Protein AF-A0A1V1P1J6-F1 (afdb_monomer_lite)

Organism: NCBI:txid890399

Secondary structure (DSSP, 8-state):
-EEEEE-SS-EEEEE--SS-TT-EEEEEEES-S--SS--S--B---EEEE-SSEEEEEEEEEE-TT-PBPPPEEEEEEE--------EEEEE-S---TT-HHHHHHHHHHHHHHHHHHHTT--GGGEEEEE--SS--SS-SSS-------SS---

pLDDT: mean 83.28, std 14.7, range [33.59, 97.75]

Foldseek 3Di:
DKDWDDDQQKIKIFADDDPDPQKWKDKDKDQDPDDPDDDDDTHPDGMDMDRDAHKIKMWMWIAHPVGDIDDIDMDIDGNHPPPPLLAEEAAFEDDDDPPDPVNVVSLVVVLVVVVVSVVVVDDPVRYHYHYCDPDDDSVPPPHHPHHDPPPDDDD

Structure (mmCIF, N/CA/C/O backbone):
data_AF-A0A1V1P1J6-F1
#
_entry.id   AF-A0A1V1P1J6-F1
#
loop_
_atom_site.group_PDB
_atom_site.id
_atom_site.type_symbol
_atom_site.label_atom_id
_atom_site.label_alt_id
_atom_site.label_comp_id
_atom_site.label_asym_id
_atom_site.label_entity_id
_atom_site.label_seq_id
_atom_site.pdbx_PDB_ins_code
_atom_site.Cartn_x
_atom_site.Cartn_y
_atom_site.Cartn_z
_atom_site.occupancy
_atom_site.B_iso_or_equiv
_atom_site.auth_seq_id
_atom_site.auth_comp_id
_atom_site.auth_asym_id
_atom_site.auth_atom_id
_atom_site.pdbx_PDB_model_num
ATOM 1 N N . MET A 1 1 ? -14.603 -8.459 19.027 1.00 86.75 1 MET A N 1
ATOM 2 C CA . MET A 1 1 ? -13.796 -9.027 17.917 1.00 86.75 1 MET A CA 1
ATOM 3 C C . MET A 1 1 ? -13.137 -7.926 17.086 1.00 86.75 1 MET A C 1
ATOM 5 O O . MET A 1 1 ? -13.731 -6.863 16.956 1.00 86.75 1 MET A O 1
ATOM 9 N N . LEU A 1 2 ? -11.947 -8.175 16.518 1.00 93.19 2 LEU A N 1
ATOM 10 C CA . LEU A 1 2 ? -11.226 -7.275 15.599 1.00 93.19 2 LEU A CA 1
ATOM 11 C C . LEU A 1 2 ? -10.900 -8.018 14.296 1.00 93.19 2 LEU A C 1
ATOM 13 O O . LEU A 1 2 ? -10.257 -9.062 14.323 1.00 93.19 2 LEU A O 1
ATOM 17 N N . ASN A 1 3 ? -11.318 -7.454 13.167 1.00 94.88 3 ASN A N 1
ATOM 18 C CA . ASN A 1 3 ? -11.136 -7.989 11.824 1.00 94.88 3 ASN A CA 1
ATOM 19 C C . ASN A 1 3 ? -10.317 -7.021 10.963 1.00 94.88 3 ASN A C 1
ATOM 21 O O . ASN A 1 3 ? -10.488 -5.803 11.046 1.00 94.88 3 ASN A O 1
ATOM 25 N N . LYS A 1 4 ? -9.471 -7.571 10.088 1.00 95.62 4 LYS A N 1
ATOM 26 C CA . LYS A 1 4 ? -8.602 -6.825 9.167 1.00 95.62 4 LYS A CA 1
ATOM 27 C C . LYS A 1 4 ? -8.762 -7.355 7.744 1.00 95.62 4 LYS A C 1
ATOM 29 O O . LYS A 1 4 ? -8.728 -8.563 7.535 1.00 95.62 4 LYS A O 1
ATOM 34 N N . SER A 1 5 ? -8.903 -6.459 6.774 1.00 93.44 5 SER A N 1
ATOM 35 C CA . SER A 1 5 ? -8.914 -6.753 5.336 1.00 93.44 5 SER A CA 1
ATOM 36 C C . SER A 1 5 ? -7.854 -5.906 4.643 1.00 93.44 5 SER A C 1
ATOM 38 O O . SER A 1 5 ? -7.808 -4.696 4.851 1.00 93.44 5 SER A O 1
ATOM 40 N N . ILE A 1 6 ? -6.989 -6.535 3.848 1.00 86.62 6 ILE A N 1
ATOM 41 C CA . ILE A 1 6 ? -5.908 -5.856 3.125 1.00 86.62 6 ILE A CA 1
ATOM 42 C C . ILE A 1 6 ? -6.254 -5.860 1.638 1.00 86.62 6 ILE A C 1
ATOM 44 O O . ILE A 1 6 ? -6.495 -6.917 1.055 1.00 86.62 6 ILE A O 1
ATOM 48 N N . HIS A 1 7 ? -6.253 -4.676 1.041 1.00 83.88 7 HIS A N 1
ATOM 49 C CA . HIS A 1 7 ? -6.343 -4.450 -0.394 1.00 83.88 7 HIS A CA 1
ATOM 50 C C . HIS A 1 7 ? -5.026 -3.846 -0.894 1.00 83.88 7 HIS A C 1
ATOM 52 O O . HIS A 1 7 ? -4.175 -3.428 -0.114 1.00 83.88 7 HIS A O 1
ATOM 58 N N . GLU A 1 8 ? -4.847 -3.788 -2.211 1.00 75.12 8 GLU A N 1
ATOM 59 C CA . GLU A 1 8 ? -3.582 -3.380 -2.835 1.00 75.12 8 GLU A CA 1
ATOM 60 C C . GLU A 1 8 ? -3.090 -1.983 -2.409 1.00 75.12 8 GLU A C 1
ATOM 62 O O . GLU A 1 8 ? -1.888 -1.736 -2.369 1.00 75.12 8 GLU A O 1
ATOM 67 N N . LYS A 1 9 ? -4.012 -1.073 -2.072 1.00 85.81 9 LYS A N 1
ATOM 68 C CA . LYS A 1 9 ? -3.712 0.329 -1.730 1.00 85.81 9 LYS A CA 1
ATOM 69 C C . LYS A 1 9 ? -4.239 0.761 -0.365 1.00 85.81 9 LYS A C 1
ATOM 71 O O . LYS A 1 9 ? -4.045 1.907 0.017 1.00 85.81 9 LYS A O 1
ATOM 76 N N . GLU A 1 10 ? -4.928 -0.121 0.349 1.00 91.81 10 GLU A N 1
ATOM 77 C CA . GLU A 1 10 ? -5.539 0.220 1.629 1.00 91.81 10 GLU A CA 1
ATOM 78 C C . GLU A 1 10 ? -5.622 -0.986 2.555 1.00 91.81 10 GLU A C 1
ATOM 80 O O . GLU A 1 10 ? -5.709 -2.136 2.123 1.00 91.81 10 GLU A O 1
ATOM 85 N N . VAL A 1 11 ? -5.664 -0.710 3.849 1.00 95.25 11 VAL A N 1
ATOM 86 C CA . VAL A 1 11 ? -6.082 -1.670 4.861 1.00 95.25 11 VAL A CA 1
ATOM 87 C C . VAL A 1 11 ? -7.333 -1.144 5.546 1.00 95.25 11 VAL A C 1
ATOM 89 O O . VAL A 1 11 ? -7.441 0.033 5.888 1.00 95.25 11 VAL A O 1
ATOM 92 N N . ARG A 1 12 ? -8.293 -2.041 5.749 1.00 96.81 12 ARG A N 1
ATOM 93 C CA . ARG A 1 12 ? -9.537 -1.779 6.460 1.00 96.81 12 ARG A CA 1
ATOM 94 C C . ARG A 1 12 ? -9.570 -2.612 7.723 1.00 96.81 12 ARG A C 1
ATOM 96 O O . ARG A 1 12 ? -9.473 -3.839 7.666 1.00 96.81 12 ARG A O 1
ATOM 103 N N . TRP A 1 13 ? -9.793 -1.953 8.848 1.00 97.56 13 TRP A N 1
ATOM 104 C CA . TRP A 1 13 ? -10.089 -2.621 10.104 1.00 97.56 13 TRP A CA 1
ATOM 105 C C . TRP A 1 13 ? -11.541 -2.409 10.494 1.00 97.56 13 TRP A C 1
ATOM 107 O O . TRP A 1 13 ? -12.134 -1.361 10.230 1.00 97.56 13 TRP A O 1
ATOM 117 N N . SER A 1 14 ? -12.107 -3.422 11.139 1.00 96.00 14 SER A N 1
ATOM 118 C CA . SER A 1 14 ? -13.441 -3.370 11.727 1.00 96.00 14 SER A CA 1
ATOM 119 C C . SER A 1 14 ? -13.458 -4.095 13.065 1.00 96.00 14 SER A C 1
ATOM 121 O O . SER A 1 14 ? -12.791 -5.115 13.218 1.00 96.00 14 SER A O 1
ATOM 123 N N . TRP A 1 15 ? -14.194 -3.580 14.042 1.00 94.44 15 TRP A N 1
ATOM 124 C CA . TRP A 1 15 ? -14.263 -4.163 15.378 1.00 94.44 15 TRP A CA 1
ATOM 125 C C . TRP A 1 15 ? -15.660 -4.077 15.980 1.00 94.44 15 TRP A C 1
ATOM 127 O O . TRP A 1 15 ? -16.495 -3.278 15.566 1.00 94.44 15 TRP A O 1
ATOM 137 N N . SER A 1 16 ? -15.907 -4.917 16.979 1.00 91.00 16 SER A N 1
ATOM 138 C CA . SER A 1 16 ? -17.154 -4.966 17.741 1.00 91.00 16 SER A CA 1
ATOM 139 C C . SER A 1 16 ? -16.907 -5.411 19.183 1.00 91.00 16 SER A C 1
ATOM 141 O O . SER A 1 16 ? -15.930 -6.111 19.468 1.00 91.00 16 SER A O 1
ATOM 143 N N . ALA A 1 17 ? -17.812 -5.030 20.085 1.00 86.88 17 ALA A N 1
ATOM 144 C CA . ALA A 1 17 ? -17.963 -5.660 21.395 1.00 86.88 17 ALA A CA 1
ATOM 145 C C . ALA A 1 17 ? -18.965 -6.819 21.287 1.00 86.88 17 ALA A C 1
ATOM 147 O O . ALA A 1 17 ? -19.879 -6.756 20.466 1.00 86.88 17 ALA A O 1
ATOM 148 N N . GLU A 1 18 ? -18.775 -7.869 22.085 1.00 77.56 18 GLU A N 1
ATOM 149 C CA . GLU A 1 18 ? -19.652 -9.049 22.076 1.00 77.56 18 GLU A CA 1
ATOM 150 C C . GLU A 1 18 ? -21.001 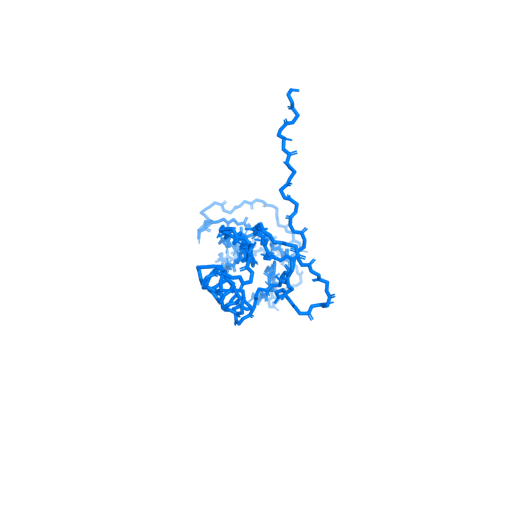-8.763 22.749 1.00 77.56 18 GLU A C 1
ATOM 152 O O . GLU A 1 18 ? -22.035 -9.138 22.202 1.00 77.56 18 GLU A O 1
ATOM 157 N N . ASP A 1 19 ? -21.003 -8.011 23.856 1.00 67.62 19 ASP A N 1
ATOM 158 C CA . ASP A 1 19 ? -22.132 -8.057 24.797 1.00 67.62 19 ASP A CA 1
ATOM 159 C C . ASP A 1 19 ? -22.899 -6.749 25.016 1.00 67.62 19 ASP A C 1
ATOM 161 O O . ASP A 1 19 ? -23.879 -6.744 25.760 1.00 67.62 19 ASP A O 1
ATOM 165 N N . ASP A 1 20 ? -22.519 -5.624 24.401 1.00 65.25 20 ASP A N 1
ATOM 166 C CA . ASP A 1 20 ? -23.215 -4.371 24.702 1.00 65.25 20 ASP A CA 1
ATOM 167 C C . ASP A 1 20 ? -23.197 -3.351 23.554 1.00 65.25 20 ASP A C 1
ATOM 169 O O . ASP A 1 20 ? -22.160 -2.943 23.026 1.00 65.25 20 ASP A O 1
ATOM 173 N N . THR A 1 21 ? -24.399 -2.895 23.192 1.00 70.12 21 THR A N 1
ATOM 174 C CA . THR A 1 21 ? -24.603 -1.819 22.216 1.00 70.12 21 THR A CA 1
ATOM 175 C C . THR A 1 21 ? -24.087 -0.474 22.729 1.00 70.12 21 THR A C 1
ATOM 177 O O . THR A 1 21 ? -23.823 0.423 21.929 1.00 70.12 21 THR A O 1
ATOM 180 N N . SER A 1 22 ? -23.945 -0.291 24.044 1.00 84.00 22 SER A N 1
ATOM 181 C CA . SER A 1 22 ? -23.524 0.950 24.701 1.00 84.00 22 SER A CA 1
ATOM 182 C C . SER A 1 22 ? -22.010 1.182 24.704 1.00 84.00 22 SER A C 1
ATOM 184 O O . SER A 1 22 ? -21.580 2.304 24.974 1.00 84.00 22 SER A O 1
ATOM 186 N N . VAL A 1 23 ? -21.215 0.172 24.329 1.00 91.12 23 VAL A N 1
ATOM 187 C CA . VAL A 1 23 ? -19.753 0.274 24.309 1.00 91.12 23 VAL A CA 1
ATOM 188 C C . VAL A 1 23 ? -19.308 1.347 23.327 1.00 91.12 23 VAL A C 1
ATOM 190 O O . VAL A 1 23 ? -19.756 1.420 22.178 1.00 91.12 23 VAL A O 1
ATOM 193 N N . GLN A 1 24 ? -18.394 2.183 23.797 1.00 94.44 24 GLN A N 1
ATOM 194 C CA . GLN A 1 24 ? -17.726 3.187 22.991 1.00 94.44 24 GLN A CA 1
ATOM 195 C C . GLN A 1 24 ? -16.255 2.820 22.832 1.00 94.44 24 GLN A C 1
ATOM 197 O O . GLN A 1 24 ? -15.664 2.165 23.688 1.00 94.44 24 GLN A O 1
ATOM 202 N N . PHE A 1 25 ? -15.647 3.277 21.745 1.00 95.06 25 PHE A N 1
ATOM 203 C CA . PHE A 1 25 ? -14.268 2.965 21.404 1.00 95.06 25 PHE A CA 1
ATOM 204 C C . PHE A 1 25 ? -13.478 4.242 21.181 1.00 95.06 25 PHE A C 1
ATOM 206 O O . PHE A 1 25 ? -13.986 5.217 20.630 1.00 95.06 25 PHE A O 1
ATOM 213 N N . ARG A 1 26 ? -12.209 4.210 21.562 1.00 96.38 26 ARG A N 1
ATOM 214 C CA . ARG A 1 26 ? -11.196 5.128 21.047 1.00 96.38 26 ARG A CA 1
ATOM 215 C C . ARG A 1 26 ? -10.153 4.326 20.293 1.00 96.38 26 ARG A C 1
ATOM 217 O O . ARG A 1 26 ? -9.929 3.157 20.614 1.00 96.38 26 ARG A O 1
ATOM 224 N N . TYR A 1 27 ? -9.521 4.953 19.313 1.00 96.31 27 TYR A N 1
ATOM 225 C CA . TYR A 1 27 ? -8.469 4.316 18.541 1.00 96.31 27 TYR A CA 1
ATOM 226 C C . TYR A 1 27 ? -7.388 5.314 18.121 1.00 96.31 27 TYR A C 1
ATOM 228 O O . TYR A 1 27 ? -7.640 6.518 18.071 1.00 96.31 27 TYR A O 1
ATOM 236 N N . SER A 1 28 ? -6.204 4.788 17.813 1.00 96.38 28 SER A N 1
ATOM 237 C CA . SER A 1 28 ? -5.102 5.494 17.151 1.00 96.38 28 SER A CA 1
ATOM 238 C C . SER A 1 28 ? -4.617 4.662 15.972 1.00 96.38 28 SER A C 1
ATOM 240 O O . SER A 1 28 ? -4.630 3.431 16.045 1.00 96.38 28 SER A O 1
ATOM 242 N N . ILE A 1 29 ? -4.215 5.340 14.899 1.00 96.12 29 ILE A N 1
ATOM 243 C CA . ILE A 1 29 ? -3.464 4.742 13.796 1.00 96.12 29 ILE A CA 1
ATOM 244 C C . ILE A 1 29 ? -2.172 5.516 13.677 1.00 96.12 29 ILE A C 1
ATOM 246 O O . ILE A 1 29 ? -2.192 6.728 13.451 1.00 96.12 29 ILE A O 1
ATOM 250 N N . ASP A 1 30 ? -1.067 4.808 13.825 1.00 96.50 30 ASP A N 1
ATOM 251 C CA . ASP A 1 30 ? 0.260 5.384 13.728 1.00 96.50 30 ASP A CA 1
ATOM 252 C C . ASP A 1 30 ? 1.296 4.302 13.382 1.00 96.50 30 ASP A C 1
ATOM 254 O O . ASP A 1 30 ? 0.953 3.149 13.112 1.00 96.50 30 ASP A O 1
ATOM 258 N N . GLU A 1 31 ? 2.562 4.699 13.297 1.00 96.38 31 GLU A N 1
ATOM 259 C CA . GLU A 1 31 ? 3.679 3.820 12.927 1.00 96.38 31 GLU A CA 1
ATOM 260 C C . GLU A 1 31 ? 4.348 3.174 14.155 1.00 96.38 31 GLU A C 1
ATOM 262 O O . GLU A 1 31 ? 5.320 2.428 14.014 1.00 96.38 31 GLU A O 1
ATOM 267 N N . ASN A 1 32 ? 3.853 3.439 15.372 1.00 96.38 32 ASN A N 1
ATOM 268 C CA . ASN A 1 32 ? 4.432 2.890 16.590 1.00 96.38 32 ASN A CA 1
ATOM 269 C C . ASN A 1 32 ? 3.762 1.557 16.940 1.00 96.38 32 ASN A C 1
ATOM 271 O O . ASN A 1 32 ? 2.542 1.453 16.936 1.00 96.38 32 ASN A O 1
ATOM 275 N N . PRO A 1 33 ? 4.528 0.532 17.344 1.00 96.06 33 PRO A N 1
ATOM 276 C CA . PRO A 1 33 ? 3.955 -0.742 17.776 1.00 96.06 33 PRO A CA 1
ATOM 277 C C . PRO A 1 33 ? 3.253 -0.666 19.143 1.00 96.06 33 PRO A C 1
ATOM 279 O O . PRO A 1 33 ? 2.603 -1.630 19.554 1.00 96.06 33 PRO A O 1
ATOM 282 N N . LEU A 1 34 ? 3.407 0.446 19.872 1.00 95.06 34 LEU A N 1
ATOM 283 C CA . LEU A 1 34 ? 2.922 0.637 21.236 1.00 95.06 34 LEU A CA 1
ATOM 284 C C . LEU A 1 34 ? 2.136 1.942 21.364 1.00 95.06 34 LEU A C 1
ATOM 286 O O . LEU A 1 34 ? 2.557 2.985 20.869 1.00 95.06 34 LEU A O 1
ATOM 290 N N . TRP A 1 35 ? 1.054 1.890 22.145 1.00 95.88 35 TRP A N 1
ATOM 291 C CA . TRP A 1 35 ? 0.229 3.049 22.482 1.00 95.88 35 TRP A CA 1
ATOM 292 C C . TRP A 1 35 ? 0.281 3.337 23.984 1.00 95.88 35 TRP A C 1
ATOM 294 O O . TRP A 1 35 ? -0.637 3.010 24.733 1.00 95.88 35 TRP A O 1
ATOM 304 N N . GLU A 1 36 ? 1.395 3.914 24.438 1.00 91.12 36 GLU A N 1
ATOM 305 C CA . GLU A 1 36 ? 1.692 4.090 25.871 1.00 91.12 36 GLU A CA 1
ATOM 306 C C . GLU A 1 36 ? 0.716 5.031 26.589 1.00 91.12 36 GLU A C 1
ATOM 308 O O . GLU A 1 36 ? 0.405 4.830 27.761 1.00 91.12 36 GLU A O 1
ATOM 313 N N . ASN A 1 37 ? 0.206 6.047 25.885 1.00 91.19 37 ASN A N 1
ATOM 314 C CA . ASN A 1 37 ? -0.687 7.060 26.447 1.00 91.19 37 ASN A CA 1
ATOM 315 C C . ASN A 1 37 ? -1.974 7.183 25.618 1.00 91.19 37 ASN A C 1
ATOM 317 O O . ASN A 1 37 ? -2.113 8.124 24.825 1.00 91.19 37 ASN A O 1
ATOM 321 N N . PRO A 1 38 ? -2.938 6.257 25.787 1.00 93.44 38 PRO A N 1
ATOM 322 C CA . PRO A 1 38 ? -4.188 6.309 25.051 1.00 93.44 38 PRO A CA 1
ATOM 323 C C . PRO A 1 38 ? -4.953 7.602 25.330 1.00 93.44 38 PRO A C 1
ATOM 325 O O . PRO A 1 38 ? -5.297 7.926 26.472 1.00 93.44 38 PRO A O 1
ATOM 328 N N . SER A 1 39 ? -5.264 8.331 24.265 1.00 91.00 39 SER A N 1
ATOM 329 C CA . SER A 1 39 ? -5.934 9.631 24.310 1.00 91.00 39 SER A CA 1
ATOM 330 C C . SER A 1 39 ? -7.048 9.706 23.261 1.00 91.00 39 SER A C 1
ATOM 332 O O . SER A 1 39 ? -7.300 8.741 22.540 1.00 91.00 39 SER A O 1
ATOM 334 N N . GLY A 1 40 ? -7.775 10.823 23.228 1.00 91.44 40 GLY A N 1
ATOM 335 C CA . GLY A 1 40 ? -8.901 11.023 22.316 1.00 91.44 40 GLY A CA 1
ATOM 336 C C . GLY A 1 40 ? -10.262 10.645 22.902 1.00 91.44 40 GLY A C 1
ATOM 337 O O . GLY A 1 40 ? -10.380 10.131 24.018 1.00 91.44 40 GLY A O 1
ATOM 338 N N . ASN A 1 41 ? -11.303 10.955 22.132 1.00 94.88 41 ASN A N 1
ATOM 339 C CA . ASN A 1 41 ? -12.693 10.773 22.535 1.00 94.88 41 ASN A CA 1
ATOM 340 C C . ASN A 1 41 ? -13.160 9.336 22.304 1.00 94.88 41 ASN A C 1
ATOM 342 O O . ASN A 1 41 ? -12.811 8.707 21.306 1.00 94.88 41 ASN A O 1
ATOM 346 N N . PHE A 1 42 ? -14.017 8.856 23.201 1.00 95.44 42 PHE A N 1
ATOM 347 C CA . PHE A 1 42 ? -14.752 7.615 23.004 1.00 95.44 42 PHE A CA 1
ATOM 348 C C . PHE A 1 42 ? -15.952 7.867 22.092 1.00 95.44 42 PHE A C 1
ATOM 350 O O . PHE A 1 42 ? -16.796 8.719 22.370 1.00 95.44 42 PHE A O 1
ATOM 357 N N . LEU A 1 43 ? -16.014 7.130 20.988 1.00 93.44 43 LEU A N 1
ATOM 358 C CA . LEU A 1 43 ? -17.014 7.261 19.938 1.00 93.44 43 LEU A CA 1
ATOM 359 C C . LEU A 1 43 ? -17.592 5.888 19.590 1.00 93.44 43 LEU A C 1
ATOM 361 O O . LEU A 1 43 ? -16.953 4.851 19.759 1.00 93.44 43 LEU A O 1
ATOM 365 N N . ARG A 1 44 ? -18.802 5.873 19.032 1.00 89.31 44 ARG A N 1
ATOM 366 C CA . ARG A 1 44 ? -19.363 4.682 18.378 1.00 89.31 44 ARG A CA 1
ATOM 367 C C . ARG A 1 44 ? -18.856 4.591 16.940 1.00 89.31 44 ARG A C 1
ATOM 369 O O . ARG A 1 44 ? -19.613 4.746 15.987 1.00 89.31 44 ARG A O 1
ATOM 376 N N . GLN A 1 45 ? -17.551 4.387 16.803 1.00 87.12 45 GLN A N 1
ATOM 377 C CA . GLN A 1 45 ? -16.912 4.078 15.532 1.00 87.12 45 GLN A CA 1
ATOM 378 C C . GLN A 1 45 ? -16.365 2.655 15.599 1.00 87.12 45 GLN A C 1
ATOM 380 O O . GLN A 1 45 ? -15.739 2.272 16.584 1.00 87.12 45 GLN A O 1
ATOM 385 N N . PHE A 1 46 ? -16.627 1.889 14.544 1.00 90.94 46 PHE A N 1
ATOM 386 C CA . PHE A 1 46 ? -16.362 0.449 14.483 1.00 90.94 46 PHE A CA 1
ATOM 387 C C . PHE A 1 46 ? -15.487 0.064 13.296 1.00 90.94 46 PHE A C 1
ATOM 389 O O . PHE A 1 46 ? -15.229 -1.113 13.073 1.00 90.94 46 PHE A O 1
ATOM 396 N N . THR A 1 47 ? -15.087 1.044 12.487 1.00 93.25 47 THR A N 1
ATOM 397 C CA . THR A 1 47 ? -14.342 0.826 11.252 1.00 93.25 47 THR A CA 1
ATOM 398 C C . THR A 1 47 ? -13.393 1.976 10.989 1.00 93.25 47 THR A C 1
ATOM 400 O O . THR A 1 47 ? -13.754 3.137 11.208 1.00 93.25 47 THR A O 1
ATOM 403 N N . VAL A 1 48 ? -12.229 1.664 10.431 1.00 96.00 48 VAL A N 1
ATOM 404 C CA . VAL A 1 48 ? -11.264 2.659 9.961 1.00 96.00 48 VAL A CA 1
ATOM 405 C C . VAL A 1 48 ? -10.467 2.118 8.775 1.00 96.00 48 VAL A C 1
ATOM 407 O O . VAL A 1 48 ? -10.339 0.902 8.609 1.00 96.00 48 VAL A O 1
ATOM 410 N N . ILE A 1 49 ? -9.981 3.026 7.933 1.00 95.81 49 ILE A N 1
ATOM 411 C CA . ILE A 1 49 ? -9.224 2.726 6.718 1.00 95.81 49 ILE A CA 1
ATOM 412 C C . ILE A 1 49 ? -7.937 3.548 6.755 1.00 95.81 49 ILE A C 1
ATOM 414 O O . ILE A 1 49 ? -7.993 4.740 7.052 1.00 95.81 49 ILE A O 1
ATOM 418 N N . GLU A 1 50 ? -6.814 2.922 6.420 1.00 96.19 50 GLU A N 1
ATOM 419 C CA . GLU A 1 50 ? -5.561 3.605 6.090 1.00 96.19 50 GLU A CA 1
ATOM 420 C C . GLU A 1 50 ? -5.191 3.261 4.645 1.00 96.19 50 GLU A C 1
ATOM 422 O O . GLU A 1 50 ? -5.366 2.122 4.210 1.00 96.19 50 GLU A O 1
ATOM 427 N N . SER A 1 51 ? -4.720 4.248 3.889 1.00 93.75 51 SER A N 1
ATOM 428 C CA . SER A 1 51 ? -4.427 4.129 2.455 1.00 93.75 51 SER A CA 1
ATOM 429 C C . SER A 1 51 ? -3.038 4.640 2.077 1.00 93.75 51 SER A C 1
ATOM 431 O O . SER A 1 51 ? -2.688 4.707 0.898 1.00 93.75 51 SER A O 1
ATOM 433 N N . LYS A 1 52 ? -2.237 5.061 3.056 1.00 92.94 52 LYS A N 1
ATOM 434 C CA . LYS A 1 52 ? -0.857 5.484 2.838 1.00 92.94 52 LYS A CA 1
ATOM 435 C C . LYS A 1 52 ? 0.073 4.286 2.882 1.00 92.94 52 LYS A C 1
ATOM 437 O O . LYS A 1 52 ? -0.036 3.421 3.745 1.00 92.94 52 LYS A O 1
ATOM 442 N N . VAL A 1 53 ? 1.039 4.268 1.970 1.00 91.44 53 VAL A N 1
ATOM 443 C CA . VAL A 1 53 ? 2.158 3.324 2.027 1.00 91.44 53 VAL A CA 1
ATOM 444 C C . VAL A 1 53 ? 2.871 3.490 3.361 1.00 91.44 53 VAL A C 1
ATOM 446 O O . VAL A 1 53 ? 3.188 4.611 3.750 1.00 91.44 53 VAL A O 1
ATOM 449 N N . GLY A 1 54 ? 3.123 2.380 4.042 1.00 92.44 54 GLY A N 1
ATOM 450 C CA . GLY A 1 54 ? 3.742 2.409 5.354 1.00 92.44 54 GLY A CA 1
ATOM 451 C C . GLY A 1 54 ? 3.523 1.131 6.141 1.00 92.44 54 GLY A C 1
ATOM 452 O O . GLY A 1 54 ? 2.895 0.169 5.681 1.00 92.44 54 GLY A O 1
ATOM 453 N N . HIS A 1 55 ? 4.076 1.144 7.345 1.00 95.00 55 HIS A N 1
ATOM 454 C CA . HIS A 1 55 ? 3.894 0.117 8.354 1.00 95.00 55 HIS A CA 1
ATOM 455 C C . HIS A 1 55 ? 3.046 0.716 9.470 1.00 95.00 55 HIS A C 1
ATOM 457 O O . HIS A 1 55 ? 3.479 1.639 10.147 1.00 95.00 55 HIS A O 1
ATOM 463 N N . TRP A 1 56 ? 1.823 0.225 9.609 1.00 97.31 56 TRP A N 1
ATOM 464 C CA . TRP A 1 56 ? 0.788 0.837 10.428 1.00 97.31 56 TRP A CA 1
ATOM 465 C C . TRP A 1 56 ? 0.346 -0.092 11.546 1.00 97.31 56 TRP A C 1
ATOM 467 O O . TRP A 1 56 ? 0.202 -1.302 11.349 1.00 97.31 56 TRP A O 1
ATOM 477 N N . TYR A 1 57 ? 0.032 0.501 12.688 1.00 97.44 57 TYR A N 1
ATOM 478 C CA . TYR A 1 57 ? -0.580 -0.160 13.824 1.00 97.44 57 TYR A CA 1
ATOM 479 C C . TYR A 1 57 ? -1.895 0.536 14.147 1.00 97.44 57 TYR A C 1
ATOM 481 O O . TYR A 1 57 ? -1.953 1.750 14.330 1.00 97.44 57 TYR A O 1
ATOM 489 N N . LEU A 1 5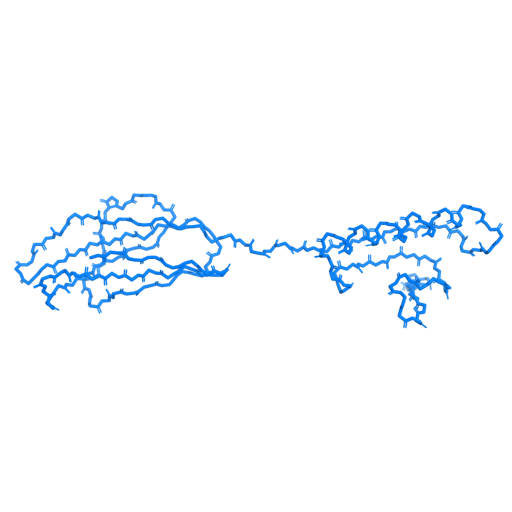8 ? -2.968 -0.248 14.205 1.00 97.75 58 LEU A N 1
ATOM 490 C CA . LEU A 1 58 ? -4.231 0.179 14.786 1.00 97.75 58 LEU A CA 1
ATOM 491 C C . LEU A 1 58 ? -4.250 -0.233 16.252 1.00 97.75 58 LEU A C 1
ATOM 493 O O . LEU A 1 58 ? -4.150 -1.424 16.543 1.00 97.75 58 LEU A O 1
ATOM 497 N N . HIS A 1 59 ? -4.470 0.726 17.141 1.00 97.38 59 HIS A N 1
ATOM 498 C CA . HIS A 1 59 ? -4.704 0.499 18.563 1.00 97.38 59 HIS A CA 1
ATOM 499 C C . HIS A 1 59 ? -6.141 0.850 18.916 1.00 97.38 59 HIS A C 1
ATOM 501 O O . HIS A 1 59 ? -6.625 1.903 18.512 1.00 97.38 59 HIS A O 1
ATOM 507 N N . ILE A 1 60 ? -6.827 -0.004 19.674 1.00 96.38 60 ILE A N 1
ATOM 508 C CA . ILE A 1 60 ? -8.222 0.196 20.079 1.00 96.38 60 ILE A CA 1
ATOM 509 C C . ILE A 1 60 ? -8.349 -0.025 21.580 1.00 96.38 60 ILE A C 1
ATOM 511 O O . ILE A 1 60 ? -7.807 -0.987 22.123 1.00 96.38 60 ILE A O 1
ATOM 515 N N . GLN A 1 61 ? -9.133 0.826 22.238 1.00 96.44 61 GLN A N 1
ATOM 516 C CA . GLN A 1 61 ? -9.586 0.594 23.602 1.00 96.44 61 GLN A CA 1
ATOM 517 C C . GLN A 1 61 ? -11.090 0.831 23.713 1.00 96.44 61 GLN A C 1
ATOM 519 O O . GLN A 1 61 ? -11.611 1.833 23.214 1.00 96.44 61 GLN A O 1
ATOM 524 N N . ALA A 1 62 ? -11.777 -0.086 24.387 1.00 94.94 62 ALA A N 1
ATOM 525 C CA . ALA A 1 62 ? -13.202 -0.008 24.652 1.00 94.94 62 ALA A CA 1
ATOM 526 C C . ALA A 1 62 ? -13.484 0.630 26.018 1.00 94.94 62 ALA A C 1
ATOM 528 O O . ALA A 1 62 ? -12.672 0.544 26.944 1.00 94.94 62 ALA A O 1
ATOM 529 N N . LYS A 1 63 ? -14.660 1.244 26.132 1.00 94.56 63 LYS A N 1
ATOM 530 C CA . LYS A 1 63 ? -15.250 1.727 27.377 1.00 94.56 63 LYS A CA 1
ATOM 531 C C . LYS A 1 63 ? -16.707 1.290 27.456 1.00 94.56 63 LYS A C 1
ATOM 533 O O . LYS A 1 63 ? -17.469 1.555 26.524 1.00 94.56 63 LYS A O 1
ATOM 538 N N . ASP A 1 64 ? -17.080 0.625 28.544 1.00 91.62 64 ASP A N 1
ATOM 539 C CA . ASP A 1 64 ? -18.465 0.213 28.796 1.00 91.62 64 ASP A CA 1
ATOM 540 C C . ASP A 1 64 ? -19.333 1.368 29.346 1.00 91.62 64 ASP A C 1
ATOM 542 O O . ASP A 1 64 ? -18.853 2.482 29.587 1.00 91.62 64 ASP A O 1
ATOM 546 N N . SER A 1 65 ? -20.629 1.111 29.553 1.00 89.44 65 SER A N 1
ATOM 547 C CA . SER A 1 65 ? -21.570 2.088 30.129 1.00 89.44 65 SER A CA 1
ATOM 548 C C . SER A 1 65 ? -21.287 2.453 31.588 1.00 89.44 65 SER A C 1
ATOM 550 O O . SER A 1 65 ? -21.631 3.559 32.009 1.00 89.44 65 SER A O 1
ATOM 552 N N . ALA A 1 66 ? -20.654 1.563 32.355 1.00 90.88 66 ALA A N 1
ATOM 553 C CA . ALA A 1 66 ? -20.220 1.826 33.727 1.00 90.88 66 ALA A CA 1
ATOM 554 C C . ALA A 1 66 ? -18.930 2.669 33.780 1.00 90.88 66 ALA A C 1
ATOM 556 O O . ALA A 1 66 ? -18.561 3.188 34.832 1.00 90.88 66 ALA A O 1
ATOM 557 N N . GLY A 1 67 ? -18.271 2.853 32.635 1.00 91.81 67 GLY A N 1
ATOM 558 C CA . GLY A 1 67 ? -17.056 3.627 32.470 1.00 91.81 67 GLY A CA 1
ATOM 559 C C . GLY A 1 67 ? -15.762 2.829 32.616 1.00 91.81 67 GLY A C 1
ATOM 560 O O . GLY A 1 67 ? -14.695 3.447 32.596 1.00 91.81 67 GLY A O 1
ATOM 561 N N . ASN A 1 68 ? -15.835 1.500 32.721 1.00 93.19 68 ASN A N 1
ATOM 562 C CA . ASN A 1 68 ? -14.668 0.627 32.785 1.00 93.19 68 ASN A CA 1
ATOM 563 C C . ASN A 1 68 ? -13.970 0.568 31.426 1.00 93.19 68 ASN A C 1
ATOM 565 O O . ASN A 1 68 ? -14.620 0.553 30.379 1.00 93.19 68 ASN A O 1
ATOM 569 N N . LEU A 1 69 ? -12.638 0.519 31.450 1.00 94.75 69 LEU A N 1
ATOM 570 C CA . LEU A 1 69 ? -11.803 0.444 30.255 1.00 94.75 69 LEU A CA 1
ATOM 571 C C . LEU A 1 69 ? -11.325 -0.987 30.015 1.00 94.75 69 LEU A C 1
ATOM 573 O O . LEU A 1 69 ? -10.925 -1.670 30.956 1.00 94.75 69 LEU A O 1
ATOM 577 N N . SER A 1 70 ? -11.310 -1.411 28.753 1.00 93.81 70 SER A N 1
ATOM 578 C CA . SER A 1 70 ? -10.664 -2.664 28.359 1.00 93.81 70 SER A CA 1
ATOM 579 C C . SER A 1 70 ? -9.141 -2.530 28.323 1.00 93.81 70 SER A C 1
ATOM 581 O O . SER A 1 70 ? -8.583 -1.426 28.302 1.00 93.81 70 SER A O 1
ATOM 583 N N . GLU A 1 71 ? -8.461 -3.667 28.194 1.00 94.50 71 GLU A N 1
ATOM 584 C CA . GLU A 1 71 ? -7.099 -3.689 27.662 1.00 94.50 71 GLU A CA 1
ATOM 585 C C . GLU A 1 71 ? -7.057 -3.119 26.234 1.00 94.50 71 GLU A C 1
ATOM 587 O O . GLU A 1 71 ? -8.079 -3.033 25.539 1.00 94.50 71 GLU A O 1
ATOM 592 N N . ILE A 1 72 ? -5.865 -2.699 25.808 1.00 95.50 72 ILE A N 1
ATOM 593 C CA . ILE A 1 72 ? -5.631 -2.214 24.448 1.00 95.50 72 ILE A CA 1
ATOM 594 C C . ILE A 1 72 ? -5.458 -3.419 23.531 1.00 95.50 72 ILE A C 1
ATOM 596 O O . ILE A 1 72 ? -4.631 -4.292 23.788 1.00 95.50 72 ILE A O 1
ATOM 600 N N . VAL A 1 73 ? -6.201 -3.430 22.430 1.00 95.56 73 VAL A N 1
ATOM 601 C CA . VAL A 1 73 ? -6.040 -4.417 21.361 1.00 95.56 73 VAL A CA 1
ATOM 602 C C . VAL A 1 73 ? -5.370 -3.743 20.174 1.00 95.56 73 VAL A C 1
ATOM 604 O O . VAL A 1 73 ? -5.792 -2.664 19.755 1.00 95.56 73 VAL A O 1
ATOM 607 N N . SER A 1 74 ? -4.349 -4.395 19.621 1.00 96.62 74 SER A N 1
ATOM 608 C CA . SER A 1 74 ? -3.560 -3.864 18.509 1.00 96.62 74 SER A CA 1
ATOM 609 C C . SER A 1 74 ? -3.632 -4.763 17.275 1.00 96.62 74 SER A C 1
ATOM 611 O O . SER A 1 74 ? -3.717 -5.987 17.388 1.00 96.62 74 SER A O 1
ATOM 613 N N . SER A 1 75 ? -3.561 -4.172 16.082 1.00 97.38 75 SER A N 1
ATOM 614 C CA . SER A 1 75 ? -3.428 -4.902 14.820 1.00 97.38 75 SER A CA 1
ATOM 615 C C . SER A 1 75 ? -2.472 -4.196 13.869 1.00 97.38 75 SER A C 1
ATOM 617 O O . SER A 1 75 ? -2.664 -3.036 13.525 1.00 97.38 75 SER A O 1
ATOM 619 N N . GLU A 1 76 ? -1.463 -4.930 13.417 1.00 97.25 76 GLU A N 1
ATOM 620 C CA . GLU A 1 76 ? -0.438 -4.469 12.481 1.00 97.25 76 GLU A CA 1
ATOM 621 C C . GLU A 1 76 ? -0.885 -4.633 11.018 1.00 97.25 76 GLU A C 1
ATOM 623 O O . GLU A 1 76 ? -1.541 -5.620 10.662 1.00 97.25 76 GLU A O 1
ATOM 628 N N . ALA A 1 77 ? -0.485 -3.720 10.137 1.00 95.19 77 ALA A N 1
ATOM 629 C CA . ALA A 1 77 ? -0.611 -3.856 8.691 1.00 95.19 77 ALA A CA 1
ATOM 630 C C . ALA A 1 77 ? 0.556 -3.195 7.953 1.00 95.19 77 ALA A C 1
ATOM 632 O O . ALA A 1 77 ? 1.067 -2.163 8.368 1.00 95.19 77 ALA A O 1
ATOM 633 N N . ILE A 1 78 ? 0.936 -3.762 6.809 1.00 92.69 78 ILE A N 1
ATOM 634 C CA . ILE A 1 78 ? 1.920 -3.159 5.909 1.00 92.69 78 ILE A CA 1
ATOM 635 C C . ILE A 1 78 ? 1.215 -2.864 4.591 1.00 92.69 78 ILE A C 1
ATOM 637 O O . ILE A 1 78 ? 0.796 -3.791 3.895 1.00 92.69 78 ILE A O 1
ATOM 641 N N . ILE A 1 79 ? 1.116 -1.584 4.238 1.00 90.50 79 ILE A N 1
ATOM 642 C CA . ILE A 1 79 ? 0.722 -1.156 2.896 1.00 90.50 79 ILE A CA 1
ATOM 643 C C . ILE A 1 79 ? 2.014 -0.953 2.124 1.00 90.50 79 ILE A C 1
ATOM 645 O O . ILE A 1 79 ? 2.746 0.014 2.335 1.00 90.50 79 ILE A O 1
ATOM 649 N N . LYS A 1 80 ? 2.314 -1.891 1.231 1.00 83.75 80 LYS A N 1
ATOM 650 C CA . LYS A 1 80 ? 3.437 -1.735 0.314 1.00 83.75 80 LYS A CA 1
ATOM 651 C C . LYS A 1 80 ? 3.001 -0.847 -0.831 1.00 83.75 80 LYS A C 1
ATOM 653 O O . LYS A 1 80 ? 1.894 -0.972 -1.344 1.00 83.75 80 LYS A O 1
ATOM 658 N N . SER A 1 81 ? 3.904 0.012 -1.271 1.00 72.00 81 SER A N 1
ATOM 659 C CA . SER A 1 81 ? 3.720 0.649 -2.559 1.00 72.00 81 SER A CA 1
ATOM 660 C C . SER A 1 81 ? 3.724 -0.438 -3.636 1.00 72.00 81 SER A C 1
ATOM 662 O O . SER A 1 81 ? 4.735 -1.120 -3.790 1.00 72.00 81 SER A O 1
ATOM 664 N N . ASN A 1 82 ? 2.647 -0.569 -4.420 1.00 65.75 82 ASN A N 1
ATOM 665 C CA . ASN A 1 82 ? 2.728 -1.195 -5.749 1.00 65.75 82 ASN A CA 1
ATOM 666 C C . ASN A 1 82 ? 3.437 -0.258 -6.754 1.00 65.75 82 ASN 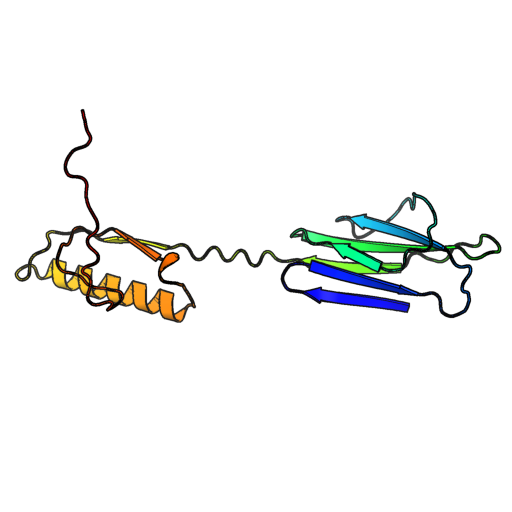A C 1
ATOM 668 O O . ASN A 1 82 ? 3.277 -0.334 -7.966 1.00 65.75 82 ASN A O 1
ATOM 672 N N . MET A 1 83 ? 4.247 0.683 -6.283 1.00 52.84 83 MET A N 1
ATOM 673 C CA . MET A 1 83 ? 5.092 1.466 -7.161 1.00 52.84 83 MET A CA 1
ATOM 674 C C . MET A 1 83 ? 6.311 0.629 -7.571 1.00 52.84 83 MET A C 1
ATOM 676 O O . MET A 1 83 ? 7.458 0.973 -7.306 1.00 52.84 83 MET A O 1
ATOM 680 N N . PHE A 1 84 ? 6.056 -0.477 -8.268 1.00 58.88 84 PHE A N 1
ATOM 681 C CA . PHE A 1 84 ? 6.960 -0.914 -9.312 1.00 58.88 84 PHE A CA 1
ATOM 682 C C . PHE A 1 84 ? 6.831 0.115 -10.442 1.00 58.88 84 PHE A C 1
ATOM 684 O O . PHE A 1 84 ? 6.135 -0.130 -11.423 1.00 58.88 84 PHE A O 1
ATOM 691 N N . ILE A 1 85 ? 7.465 1.293 -10.305 1.00 57.31 85 ILE A N 1
ATOM 692 C CA . ILE A 1 85 ? 7.727 2.111 -11.496 1.00 57.31 85 ILE A CA 1
ATOM 693 C C . ILE A 1 85 ? 8.680 1.284 -12.343 1.00 57.31 85 ILE A C 1
ATOM 695 O O . ILE A 1 85 ? 9.882 1.221 -12.090 1.00 57.31 85 ILE A O 1
ATOM 699 N N . LYS A 1 86 ? 8.118 0.605 -13.328 1.00 69.38 86 LYS A N 1
ATOM 700 C CA . LYS A 1 86 ? 8.837 -0.198 -14.300 1.00 69.38 86 LYS A CA 1
ATOM 701 C C . LYS A 1 86 ? 9.165 0.664 -15.510 1.00 69.38 86 LYS A C 1
ATOM 703 O O . LYS A 1 86 ? 8.806 0.326 -16.625 1.00 69.38 86 LYS A O 1
ATOM 708 N N . ASN A 1 87 ? 9.841 1.786 -15.280 1.00 81.75 87 ASN A N 1
ATOM 709 C CA . ASN A 1 87 ? 10.318 2.620 -16.375 1.00 81.75 87 ASN A CA 1
ATOM 710 C C . ASN A 1 87 ? 11.728 2.190 -16.761 1.00 81.75 87 ASN A C 1
ATOM 712 O O . ASN A 1 87 ? 12.618 2.140 -15.910 1.00 81.75 87 ASN A O 1
ATOM 716 N N . VAL A 1 88 ? 11.937 1.899 -18.038 1.00 85.56 88 VAL A N 1
ATOM 717 C CA . VAL A 1 88 ? 13.256 1.590 -18.593 1.00 85.56 88 VAL A CA 1
ATOM 718 C C . VAL A 1 88 ? 13.619 2.661 -19.601 1.00 85.56 88 VAL A C 1
ATOM 720 O O . VAL A 1 88 ? 12.808 3.008 -20.449 1.00 85.56 88 VAL A O 1
ATOM 723 N N . ILE A 1 89 ? 14.853 3.151 -19.531 1.00 87.19 89 ILE A N 1
ATOM 724 C CA . ILE A 1 89 ? 15.460 3.930 -20.609 1.00 87.19 89 ILE A CA 1
ATOM 725 C C . ILE A 1 89 ? 16.506 3.040 -21.272 1.00 87.19 89 ILE A C 1
ATOM 727 O O . ILE A 1 89 ? 17.469 2.613 -20.635 1.00 87.19 89 ILE A O 1
ATOM 731 N N . MET A 1 90 ? 16.309 2.744 -22.550 1.00 86.69 90 MET A N 1
ATOM 732 C CA . MET A 1 90 ? 17.212 1.938 -23.363 1.00 86.69 90 MET A CA 1
ATOM 733 C C . MET A 1 90 ? 17.932 2.849 -24.352 1.00 86.69 90 MET A C 1
ATOM 735 O O . MET A 1 90 ? 17.327 3.346 -25.295 1.00 86.69 90 MET A O 1
ATOM 739 N N . LEU A 1 91 ? 19.231 3.060 -24.134 1.00 85.62 91 LEU A N 1
ATOM 740 C CA . LEU A 1 91 ? 20.083 3.853 -25.021 1.00 85.62 91 LEU A CA 1
ATOM 741 C C . LEU A 1 91 ? 20.905 2.922 -25.908 1.00 85.62 91 LEU A C 1
ATOM 743 O O . LEU A 1 91 ? 21.638 2.068 -25.404 1.00 85.62 91 LEU A O 1
ATOM 747 N N . ALA A 1 92 ? 20.829 3.110 -27.220 1.00 82.12 92 ALA A N 1
ATOM 748 C CA . ALA A 1 92 ? 21.636 2.364 -28.170 1.00 82.12 92 ALA A CA 1
ATOM 749 C C . ALA A 1 92 ? 22.135 3.270 -29.293 1.00 82.12 92 ALA A C 1
ATOM 751 O O . ALA A 1 92 ? 21.404 4.085 -29.839 1.00 82.12 92 ALA A O 1
ATOM 752 N N . GLY A 1 93 ? 23.415 3.144 -29.629 1.00 78.06 93 GLY A N 1
ATOM 753 C CA . GLY A 1 93 ? 24.079 4.012 -30.596 1.00 78.06 93 GLY A CA 1
ATOM 754 C C . GLY A 1 93 ? 24.736 3.237 -31.729 1.00 78.06 93 GLY A C 1
ATOM 755 O O . GLY A 1 93 ? 24.868 2.012 -31.696 1.00 78.06 93 GLY A O 1
ATOM 756 N N . GLY A 1 94 ? 25.184 3.983 -32.735 1.00 79.19 94 GLY A N 1
ATOM 757 C CA . GLY A 1 94 ? 25.910 3.459 -33.886 1.00 79.19 94 GLY A CA 1
ATOM 758 C C . GLY A 1 94 ? 25.403 4.050 -35.195 1.00 79.19 94 GLY A C 1
ATOM 759 O O . GLY A 1 94 ? 24.302 4.584 -35.274 1.00 79.19 94 GLY A O 1
ATOM 760 N N . LYS A 1 95 ? 26.219 3.956 -36.248 1.00 81.94 95 LYS A N 1
ATOM 761 C CA . LYS A 1 95 ? 25.806 4.377 -37.588 1.00 81.94 95 LYS A CA 1
ATOM 762 C C . LYS A 1 95 ? 24.790 3.380 -38.141 1.00 81.94 95 LYS A C 1
ATOM 764 O O . LYS A 1 95 ? 25.192 2.283 -38.546 1.00 81.94 95 LYS A O 1
ATOM 769 N N . ALA A 1 96 ? 23.523 3.784 -38.206 1.00 78.62 96 ALA A N 1
ATOM 770 C CA . ALA A 1 96 ? 22.474 3.009 -38.850 1.00 78.62 96 ALA A CA 1
ATOM 771 C C . ALA A 1 96 ? 22.808 2.773 -40.328 1.00 78.62 96 ALA A C 1
ATOM 773 O O . ALA A 1 96 ? 22.890 3.702 -41.132 1.00 78.62 96 ALA A O 1
ATOM 774 N N . SER A 1 97 ? 23.074 1.518 -40.680 1.00 78.94 97 SER A N 1
ATOM 775 C CA . SER A 1 97 ? 23.385 1.109 -42.048 1.00 78.94 97 SER A CA 1
ATOM 776 C C . SER A 1 97 ? 23.223 -0.397 -42.185 1.00 78.94 97 SER A C 1
ATOM 778 O O . SER A 1 97 ? 23.741 -1.152 -41.367 1.00 78.94 97 SER A O 1
ATOM 780 N N . ILE A 1 98 ? 22.576 -0.833 -43.265 1.00 72.75 98 ILE A N 1
ATOM 781 C CA . ILE A 1 98 ? 22.436 -2.254 -43.624 1.00 72.75 98 ILE A CA 1
ATOM 782 C C . ILE A 1 98 ? 23.774 -2.930 -43.968 1.00 72.75 98 ILE A C 1
ATOM 784 O O . ILE A 1 98 ? 23.854 -4.148 -44.006 1.00 72.75 98 ILE A O 1
ATOM 788 N N . HIS A 1 99 ? 24.829 -2.147 -44.215 1.00 83.19 99 HIS A N 1
ATOM 789 C CA . HIS A 1 99 ? 26.179 -2.650 -44.491 1.00 83.19 99 HIS A CA 1
ATOM 790 C C . HIS A 1 99 ? 27.097 -2.580 -43.259 1.00 83.19 99 HIS A C 1
ATOM 792 O O . HIS A 1 99 ? 28.307 -2.765 -43.378 1.00 83.19 99 HIS A O 1
ATOM 798 N N . ASN A 1 100 ? 26.561 -2.245 -42.081 1.00 82.75 100 ASN A N 1
ATOM 799 C CA . ASN A 1 100 ? 27.332 -2.127 -40.850 1.00 82.75 100 ASN A CA 1
ATOM 800 C C . ASN A 1 100 ? 27.048 -3.321 -39.929 1.00 82.75 100 ASN A C 1
ATOM 802 O O . ASN A 1 100 ? 26.027 -3.359 -39.254 1.00 82.75 100 ASN A O 1
ATOM 806 N N . MET A 1 101 ? 27.986 -4.265 -39.825 1.00 87.00 101 MET A N 1
ATOM 807 C CA . MET A 1 101 ? 27.810 -5.435 -38.950 1.00 87.00 101 MET A CA 1
ATOM 808 C C . MET A 1 101 ? 27.619 -5.063 -37.469 1.00 87.00 101 MET A C 1
ATOM 810 O O . MET A 1 101 ? 26.913 -5.756 -36.743 1.00 87.00 101 MET A O 1
ATOM 814 N N . TYR A 1 102 ? 28.214 -3.954 -37.009 1.00 86.06 102 TYR A N 1
ATOM 815 C CA . TYR A 1 102 ? 28.032 -3.481 -35.634 1.00 86.06 102 TYR A CA 1
ATOM 816 C C . TYR A 1 102 ? 26.609 -2.976 -35.408 1.00 86.06 102 TYR A C 1
ATOM 818 O O . TYR A 1 102 ? 26.064 -3.133 -34.322 1.00 86.06 102 TYR A O 1
ATOM 826 N N . TRP A 1 103 ? 25.989 -2.426 -36.452 1.00 84.44 103 TRP A N 1
ATOM 827 C CA . TRP A 1 103 ? 24.596 -2.010 -36.414 1.00 84.44 103 TRP A CA 1
ATOM 828 C C . TRP A 1 103 ? 23.640 -3.199 -36.278 1.00 84.44 103 TRP A C 1
ATOM 830 O O . TRP A 1 103 ? 22.669 -3.130 -35.526 1.00 84.44 103 TRP A O 1
ATOM 840 N N . ASP A 1 104 ? 23.940 -4.317 -36.939 1.00 84.19 104 ASP A N 1
ATOM 841 C CA . ASP A 1 104 ? 23.162 -5.548 -36.781 1.00 84.19 104 ASP A CA 1
ATOM 842 C C . ASP A 1 104 ? 23.255 -6.118 -35.362 1.00 84.19 104 ASP A C 1
ATOM 844 O O . ASP A 1 104 ? 22.252 -6.577 -34.809 1.00 84.19 104 ASP A O 1
ATOM 848 N N . VAL A 1 105 ? 24.432 -6.023 -34.738 1.00 86.50 105 VAL A N 1
ATOM 849 C CA . VAL A 1 105 ? 24.622 -6.400 -33.331 1.00 86.50 105 VAL A CA 1
ATOM 850 C C . VAL A 1 105 ? 23.834 -5.474 -32.403 1.00 86.50 105 VAL A C 1
ATOM 852 O O . VAL A 1 105 ? 23.124 -5.981 -31.533 1.00 86.50 105 VAL A O 1
ATOM 855 N N . THR A 1 106 ? 23.897 -4.151 -32.605 1.00 86.31 106 THR A N 1
ATOM 856 C CA . THR A 1 106 ? 23.119 -3.177 -31.820 1.00 86.31 106 THR A CA 1
ATOM 857 C C . THR A 1 106 ? 21.628 -3.504 -31.868 1.00 86.31 106 THR A C 1
ATOM 859 O O . THR A 1 106 ? 21.030 -3.680 -30.809 1.00 86.31 106 THR A O 1
ATOM 862 N N . LYS A 1 107 ? 21.055 -3.690 -33.069 1.00 82.50 107 LYS A N 1
ATOM 863 C CA . LYS A 1 107 ? 19.646 -4.091 -33.249 1.00 82.50 107 LYS A CA 1
ATOM 864 C C . LYS A 1 107 ? 19.301 -5.359 -32.471 1.00 82.50 107 LYS A C 1
ATOM 866 O O . LYS A 1 107 ? 18.295 -5.416 -31.774 1.00 82.50 107 LYS A O 1
ATOM 871 N N . LYS A 1 108 ? 20.138 -6.394 -32.581 1.00 86.19 108 LYS A N 1
ATOM 872 C CA . LYS A 1 108 ? 19.867 -7.686 -31.940 1.00 86.19 108 LYS A CA 1
ATOM 873 C C . LYS A 1 108 ? 19.871 -7.586 -30.415 1.00 86.19 108 LYS A C 1
ATOM 875 O O . LYS A 1 108 ? 19.014 -8.177 -29.762 1.00 86.19 108 LYS A O 1
ATOM 880 N N . ILE A 1 109 ? 20.838 -6.871 -29.841 1.00 88.00 109 ILE A N 1
ATOM 881 C CA . ILE A 1 109 ? 20.957 -6.732 -28.384 1.00 88.00 109 ILE A CA 1
ATOM 882 C C . ILE A 1 109 ? 19.756 -5.975 -27.822 1.00 88.00 109 ILE A C 1
ATOM 884 O O . ILE A 1 109 ? 19.202 -6.385 -26.803 1.00 88.00 109 ILE A O 1
ATOM 888 N N . THR A 1 110 ? 19.334 -4.903 -28.484 1.00 86.69 110 THR A N 1
ATOM 889 C CA . THR A 1 110 ? 18.236 -4.083 -27.983 1.00 86.69 110 THR A CA 1
ATOM 890 C C . THR A 1 110 ? 16.871 -4.728 -28.141 1.00 86.69 110 THR A C 1
ATOM 892 O O . THR A 1 110 ? 16.095 -4.676 -27.194 1.00 86.69 110 THR A O 1
ATOM 895 N N . ILE A 1 111 ? 16.604 -5.424 -29.249 1.00 85.12 111 ILE A N 1
ATOM 896 C CA . ILE A 1 111 ? 15.382 -6.231 -29.401 1.00 85.12 111 ILE A CA 1
ATOM 897 C C . ILE A 1 111 ? 15.310 -7.296 -28.298 1.00 85.12 111 ILE A C 1
ATOM 899 O O . ILE A 1 111 ? 14.280 -7.467 -27.650 1.00 85.12 111 ILE A O 1
ATOM 903 N N . ASN A 1 112 ? 16.423 -7.979 -28.014 1.00 91.62 112 ASN A N 1
ATOM 904 C CA . ASN A 1 112 ? 16.467 -8.965 -26.934 1.00 91.62 112 ASN A CA 1
ATOM 905 C C . ASN A 1 112 ? 16.222 -8.334 -25.556 1.00 91.62 112 ASN A C 1
ATOM 907 O O . ASN A 1 112 ? 15.512 -8.913 -24.737 1.00 91.62 112 ASN A O 1
ATOM 911 N N . ALA A 1 113 ? 16.801 -7.161 -25.286 1.00 90.94 113 ALA A N 1
ATOM 912 C CA . ALA A 1 113 ? 16.574 -6.446 -24.035 1.00 90.94 113 ALA A CA 1
ATOM 913 C C . ALA A 1 113 ? 15.104 -6.017 -23.884 1.00 90.94 113 ALA A C 1
ATOM 915 O O . ALA A 1 113 ? 14.525 -6.250 -22.827 1.00 90.94 113 ALA A O 1
ATOM 916 N N . TYR A 1 114 ? 14.485 -5.488 -24.943 1.00 87.69 114 TYR A N 1
ATOM 917 C CA . TYR A 1 114 ? 13.065 -5.134 -24.964 1.00 87.69 114 TYR A CA 1
ATOM 918 C C . TYR A 1 114 ? 12.189 -6.359 -24.658 1.00 87.69 114 TYR A C 1
ATOM 920 O O . TYR A 1 114 ? 11.415 -6.338 -23.703 1.00 87.69 114 TYR A O 1
ATOM 928 N N . ASN A 1 115 ? 12.406 -7.478 -25.359 1.00 88.44 115 ASN A N 1
ATOM 929 C CA . ASN A 1 115 ? 11.669 -8.725 -25.126 1.00 88.44 115 ASN A CA 1
ATOM 930 C C . ASN A 1 115 ? 11.829 -9.249 -23.692 1.00 88.44 115 ASN A C 1
ATOM 932 O O . ASN A 1 115 ? 10.864 -9.711 -23.084 1.00 88.44 115 ASN A O 1
ATOM 936 N N . ASN A 1 116 ? 13.027 -9.140 -23.113 1.00 93.06 116 ASN A N 1
ATOM 937 C CA . ASN A 1 116 ? 13.245 -9.506 -21.715 1.00 93.06 116 ASN A CA 1
ATOM 938 C C . ASN A 1 116 ? 12.407 -8.644 -20.762 1.00 93.06 116 ASN A C 1
ATOM 940 O O . ASN A 1 116 ? 11.835 -9.178 -19.814 1.00 93.06 116 ASN A O 1
ATOM 944 N N . PHE A 1 117 ? 12.281 -7.337 -21.011 1.00 88.44 117 PHE A N 1
ATOM 945 C CA . PHE A 1 117 ? 11.403 -6.479 -20.211 1.00 88.44 117 PHE A CA 1
ATOM 946 C C . PHE A 1 117 ? 9.927 -6.840 -20.394 1.00 88.44 117 PHE A C 1
ATOM 948 O O . PHE A 1 117 ? 9.205 -6.926 -19.400 1.00 88.44 117 PHE A O 1
ATOM 955 N N . LYS A 1 118 ? 9.485 -7.180 -21.610 1.00 84.56 118 LYS A N 1
ATOM 956 C CA . LYS A 1 118 ? 8.128 -7.708 -21.835 1.00 84.56 118 LYS A CA 1
ATOM 957 C C . LYS A 1 118 ? 7.869 -8.984 -21.028 1.00 84.56 118 LYS A C 1
ATOM 959 O O . LYS A 1 118 ? 6.838 -9.085 -20.368 1.00 84.56 118 LYS A O 1
ATOM 964 N N . HIS A 1 119 ? 8.828 -9.914 -20.978 1.00 86.75 119 HIS A N 1
ATOM 965 C CA . HIS A 1 119 ? 8.742 -11.118 -20.136 1.00 86.75 119 HIS A CA 1
ATOM 966 C C . HIS A 1 119 ? 8.699 -10.825 -18.628 1.00 86.75 119 HIS A C 1
ATOM 968 O O . HIS A 1 119 ? 8.213 -11.647 -17.854 1.00 86.75 119 HIS A O 1
ATOM 974 N N . LEU A 1 120 ? 9.183 -9.657 -18.202 1.00 84.94 120 LEU A N 1
ATOM 975 C CA . LEU A 1 120 ? 9.108 -9.174 -16.823 1.00 84.94 120 LEU A CA 1
ATOM 976 C C . LEU A 1 120 ? 7.833 -8.355 -16.546 1.00 84.94 120 LEU A C 1
ATOM 978 O O . LEU A 1 120 ? 7.755 -7.701 -15.501 1.00 84.94 120 LEU A O 1
ATOM 982 N N . ASN A 1 121 ? 6.836 -8.396 -17.437 1.00 84.88 121 ASN A N 1
ATOM 983 C CA . ASN A 1 121 ? 5.592 -7.623 -17.372 1.00 84.88 121 ASN A CA 1
ATOM 984 C C . ASN A 1 121 ? 5.860 -6.111 -17.302 1.00 84.88 121 ASN A C 1
ATOM 986 O O . ASN A 1 121 ? 5.457 -5.457 -16.336 1.00 84.88 121 ASN A O 1
ATOM 990 N N . PHE A 1 122 ? 6.645 -5.608 -18.255 1.00 85.25 122 PHE A N 1
ATOM 991 C CA . PHE A 1 122 ? 6.742 -4.183 -18.567 1.00 85.25 122 PHE A CA 1
ATOM 992 C C . PHE A 1 122 ? 5.818 -3.863 -19.746 1.00 85.25 122 PHE A C 1
ATOM 994 O O . PHE A 1 122 ? 5.682 -4.643 -20.700 1.00 85.25 122 PHE A O 1
ATOM 1001 N N . ASP A 1 123 ? 5.211 -2.691 -19.676 1.00 81.12 123 ASP A N 1
ATOM 1002 C CA . ASP A 1 123 ? 4.234 -2.192 -20.632 1.00 81.12 123 ASP A CA 1
ATOM 1003 C C . ASP A 1 123 ? 4.996 -1.369 -21.683 1.00 81.12 123 ASP A C 1
ATOM 1005 O O . ASP A 1 123 ? 6.078 -0.860 -21.397 1.00 81.12 123 ASP A O 1
ATOM 1009 N N . ASP A 1 124 ? 4.479 -1.213 -22.902 1.00 82.12 124 ASP A N 1
ATOM 1010 C CA . ASP A 1 124 ? 5.223 -0.465 -23.938 1.00 82.12 124 ASP A CA 1
ATOM 1011 C C . ASP A 1 124 ? 5.399 1.008 -23.565 1.00 82.12 124 ASP A C 1
ATOM 1013 O O . ASP A 1 124 ? 6.470 1.579 -23.744 1.00 82.12 124 ASP A O 1
ATOM 1017 N N . GLU A 1 125 ? 4.389 1.587 -22.914 1.00 80.94 125 GLU A N 1
ATOM 1018 C CA . GLU A 1 125 ? 4.426 2.949 -22.374 1.00 80.94 125 GLU A CA 1
ATOM 1019 C C . GLU A 1 125 ? 5.489 3.141 -21.278 1.00 80.94 125 GLU A C 1
ATOM 1021 O O . GLU A 1 125 ? 5.850 4.273 -20.954 1.00 80.94 125 GLU A O 1
ATOM 1026 N N . SER A 1 126 ? 5.996 2.045 -20.704 1.00 82.50 126 SER A N 1
ATOM 1027 C CA . SER A 1 126 ? 6.991 2.053 -19.636 1.00 82.50 126 SER A CA 1
ATOM 1028 C C . SER A 1 126 ? 8.417 1.792 -20.148 1.00 82.50 126 SER A C 1
ATOM 1030 O O . SER A 1 126 ? 9.371 1.775 -19.364 1.00 82.50 126 SER A O 1
ATOM 1032 N N . ILE A 1 127 ? 8.607 1.621 -21.461 1.00 85.25 127 ILE A N 1
ATOM 1033 C CA . ILE A 1 127 ? 9.916 1.401 -22.083 1.00 85.25 127 ILE A CA 1
ATOM 1034 C C . ILE A 1 127 ? 10.220 2.546 -23.052 1.00 85.25 127 ILE A C 1
ATOM 1036 O O . ILE A 1 127 ? 9.684 2.634 -24.150 1.00 85.25 127 ILE A O 1
ATOM 1040 N N . TYR A 1 128 ? 11.148 3.412 -22.659 1.00 84.31 128 TYR A N 1
ATOM 1041 C CA . TYR A 1 128 ? 11.618 4.530 -23.466 1.00 84.31 128 TYR A CA 1
ATOM 1042 C C . TYR A 1 128 ? 12.865 4.118 -24.231 1.00 84.31 128 TYR A C 1
ATOM 1044 O O . TYR A 1 128 ? 13.915 3.832 -23.646 1.00 84.31 128 TYR A O 1
ATOM 1052 N N . TYR A 1 129 ? 12.758 4.100 -25.551 1.00 79.06 129 TYR A N 1
ATOM 1053 C CA . TYR A 1 129 ? 13.830 3.656 -26.422 1.00 79.06 129 TYR A CA 1
ATOM 1054 C C . TYR A 1 129 ? 14.489 4.847 -27.121 1.00 79.06 129 TYR A C 1
ATOM 1056 O O . TYR A 1 129 ? 13.807 5.694 -27.688 1.00 79.06 129 TYR A O 1
ATOM 1064 N N . MET A 1 130 ? 15.819 4.937 -27.057 1.00 78.25 130 MET A N 1
ATOM 1065 C CA . MET A 1 130 ? 16.590 6.006 -27.689 1.00 78.25 130 MET A CA 1
ATOM 1066 C C . MET A 1 130 ? 17.677 5.406 -28.577 1.00 78.25 130 MET A C 1
ATOM 1068 O O . MET A 1 130 ? 18.731 4.975 -28.098 1.00 78.25 130 MET A O 1
ATOM 1072 N N . ILE A 1 131 ? 17.407 5.376 -29.882 1.00 73.75 131 ILE A N 1
ATOM 1073 C CA . ILE A 1 131 ? 18.332 4.906 -30.910 1.00 73.75 131 ILE A CA 1
ATOM 1074 C C . ILE A 1 131 ? 18.320 5.847 -32.111 1.00 73.75 131 ILE A C 1
ATOM 1076 O O . ILE A 1 131 ? 17.279 6.362 -32.498 1.00 73.75 131 ILE A O 1
ATOM 1080 N N . ASN A 1 132 ? 19.462 6.021 -32.765 1.00 68.56 132 ASN A N 1
ATOM 1081 C CA . ASN A 1 132 ? 19.522 6.759 -34.023 1.00 68.56 132 ASN A CA 1
ATOM 1082 C C . ASN A 1 132 ? 19.199 5.806 -35.195 1.00 68.56 132 ASN A C 1
ATOM 1084 O O . ASN A 1 132 ? 20.102 5.194 -35.770 1.00 68.56 132 ASN A O 1
ATOM 1088 N N . SER A 1 133 ? 17.910 5.600 -35.506 1.00 65.69 133 SER A N 1
ATOM 1089 C CA . SER A 1 133 ? 17.475 4.825 -36.678 1.00 65.69 133 SER A CA 1
ATOM 1090 C C . SER A 1 133 ? 16.106 5.216 -37.217 1.00 65.69 133 SER A C 1
ATOM 1092 O O . SER A 1 133 ? 15.155 5.333 -36.462 1.00 65.69 133 SER A O 1
ATOM 1094 N N . HIS A 1 134 ? 15.991 5.286 -38.544 1.00 60.41 134 HIS A N 1
ATOM 1095 C CA . HIS A 1 134 ? 14.726 5.520 -39.249 1.00 60.41 134 HIS A CA 1
ATOM 1096 C C . HIS A 1 134 ? 14.031 4.235 -39.731 1.00 60.41 134 HIS A C 1
ATOM 1098 O O . HIS A 1 134 ? 13.069 4.316 -40.489 1.00 60.41 134 HIS A O 1
ATOM 1104 N N . ILE A 1 135 ? 14.567 3.053 -39.399 1.00 66.25 135 ILE A N 1
ATOM 1105 C CA . ILE A 1 135 ? 14.173 1.780 -40.038 1.00 66.25 135 ILE A CA 1
ATOM 1106 C C . ILE A 1 135 ? 13.886 0.640 -39.055 1.00 66.25 135 ILE A C 1
ATOM 1108 O O . ILE A 1 135 ? 13.695 -0.488 -39.501 1.00 66.25 135 ILE A O 1
ATOM 1112 N N . ILE A 1 136 ? 13.945 0.881 -37.744 1.00 70.12 136 ILE A N 1
ATOM 1113 C CA . ILE A 1 136 ? 13.681 -0.172 -36.758 1.00 70.12 136 ILE A CA 1
ATOM 1114 C C . ILE A 1 136 ? 12.247 -0.024 -36.259 1.00 70.12 136 ILE A C 1
ATOM 1116 O O . ILE A 1 136 ? 11.863 1.065 -35.861 1.00 70.12 136 ILE A O 1
ATOM 1120 N N . ASP A 1 137 ? 11.521 -1.133 -36.263 1.00 68.31 137 ASP A N 1
ATOM 1121 C CA . ASP A 1 137 ? 10.254 -1.358 -35.569 1.00 68.31 137 ASP A CA 1
ATOM 1122 C C . ASP A 1 137 ? 10.526 -2.461 -34.524 1.00 68.31 137 ASP A C 1
ATOM 1124 O O . ASP A 1 137 ? 10.901 -3.581 -34.885 1.00 68.31 137 ASP A O 1
ATOM 1128 N N . ILE A 1 138 ? 10.512 -2.112 -33.234 1.00 70.56 138 ILE A N 1
ATOM 1129 C CA . ILE A 1 138 ? 10.914 -2.995 -32.122 1.00 70.56 138 ILE A CA 1
ATOM 1130 C C . ILE A 1 138 ? 9.711 -3.645 -31.457 1.00 70.56 138 ILE A C 1
ATOM 1132 O O . ILE A 1 138 ? 9.796 -4.811 -31.062 1.00 70.56 138 I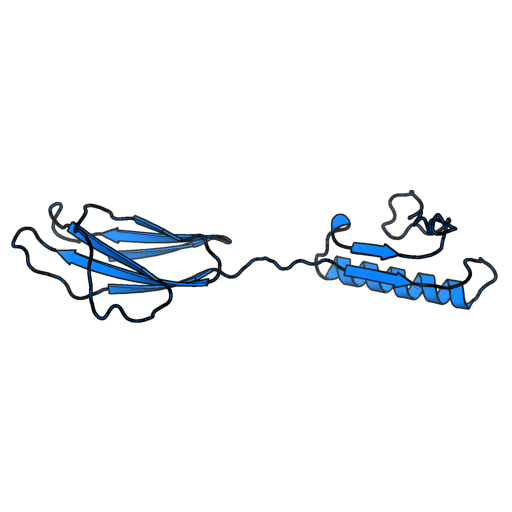LE A O 1
ATOM 1136 N N . ASN A 1 139 ? 8.622 -2.895 -31.307 1.00 68.25 139 ASN A N 1
ATOM 1137 C CA . ASN A 1 139 ? 7.370 -3.377 -30.727 1.00 68.25 139 ASN A CA 1
ATOM 1138 C C . ASN A 1 139 ? 6.494 -4.121 -31.762 1.00 68.25 139 ASN A C 1
ATOM 1140 O O . ASN A 1 139 ? 5.491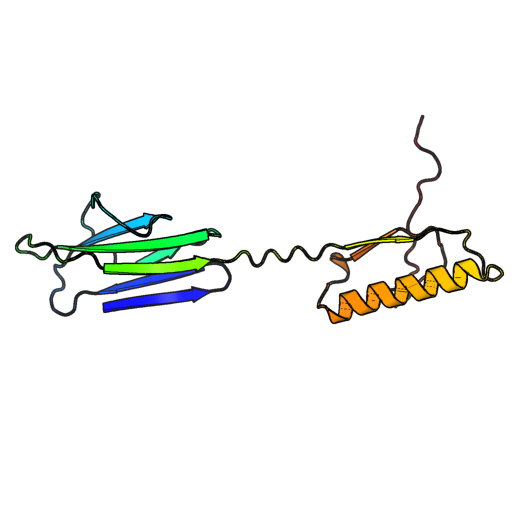 -4.726 -31.380 1.00 68.25 139 ASN A O 1
ATOM 1144 N N . ASN A 1 140 ? 6.923 -4.155 -33.030 1.00 69.50 140 ASN A N 1
ATOM 1145 C CA . ASN A 1 140 ? 6.273 -4.816 -34.157 1.00 69.50 140 ASN A CA 1
ATOM 1146 C C . ASN A 1 140 ? 4.862 -4.261 -34.419 1.00 69.50 140 ASN A C 1
ATOM 1148 O O . ASN A 1 140 ? 3.923 -5.030 -34.654 1.00 69.50 140 ASN A O 1
ATOM 1152 N N . ASP A 1 141 ? 4.713 -2.938 -34.328 1.00 75.56 141 ASP A N 1
ATOM 1153 C CA . ASP A 1 141 ? 3.461 -2.217 -34.583 1.00 75.56 141 ASP A CA 1
ATOM 1154 C C . ASP A 1 141 ? 3.328 -1.709 -36.034 1.00 75.56 141 ASP A C 1
ATOM 1156 O O . ASP A 1 141 ? 2.389 -0.974 -36.352 1.00 75.56 141 ASP A O 1
ATOM 1160 N N . ASP A 1 14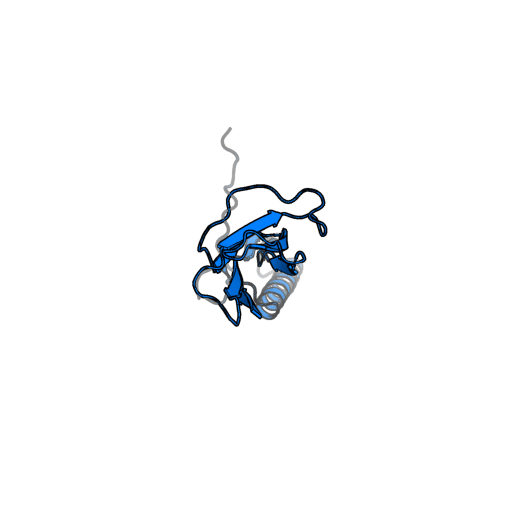2 ? 4.234 -2.140 -36.920 1.00 72.06 142 ASP A N 1
ATOM 1161 C CA . ASP A 1 142 ? 4.351 -1.731 -38.322 1.00 72.06 142 ASP A CA 1
ATOM 1162 C C . ASP A 1 142 ? 4.671 -0.231 -38.504 1.00 72.06 142 ASP A C 1
ATOM 1164 O O . ASP A 1 142 ? 4.620 0.303 -39.622 1.00 72.06 142 ASP A O 1
ATOM 1168 N N . ILE A 1 143 ? 5.041 0.465 -37.425 1.00 71.12 143 ILE A N 1
ATOM 1169 C CA . ILE A 1 143 ? 5.512 1.845 -37.415 1.00 71.12 143 ILE A CA 1
ATOM 1170 C C . ILE A 1 143 ? 6.989 1.817 -37.021 1.00 71.12 143 ILE A C 1
ATOM 1172 O O . ILE A 1 143 ? 7.400 1.239 -36.024 1.00 71.12 143 ILE A O 1
ATOM 1176 N N . ALA A 1 144 ? 7.843 2.459 -37.820 1.00 68.94 144 ALA A N 1
ATOM 1177 C CA . ALA A 1 144 ? 9.229 2.619 -37.402 1.00 68.94 144 ALA A CA 1
ATOM 1178 C C . ALA A 1 144 ? 9.267 3.452 -36.110 1.00 68.94 144 ALA A C 1
ATOM 1180 O O . ALA A 1 144 ? 8.729 4.564 -36.085 1.00 68.94 144 ALA A O 1
ATOM 1181 N N . ASP A 1 145 ? 9.965 2.952 -35.091 1.00 67.38 145 ASP A N 1
ATOM 1182 C CA . ASP A 1 145 ? 10.286 3.641 -33.843 1.00 67.38 145 ASP A CA 1
ATOM 1183 C C . ASP A 1 145 ? 11.258 4.791 -34.151 1.00 67.38 145 ASP A C 1
ATOM 1185 O O . ASP A 1 145 ? 12.477 4.720 -33.972 1.00 67.38 145 ASP A O 1
ATOM 1189 N N . ASN A 1 146 ? 10.704 5.850 -34.738 1.00 56.56 146 ASN A N 1
ATOM 1190 C CA . ASN A 1 146 ? 11.409 6.989 -35.298 1.00 56.56 146 ASN A CA 1
ATOM 1191 C C . ASN A 1 146 ? 11.813 7.916 -34.146 1.00 56.56 146 ASN A C 1
ATOM 1193 O O . ASN A 1 146 ? 11.137 8.897 -33.835 1.00 56.56 146 ASN A O 1
ATOM 1197 N N . VAL A 1 147 ? 12.904 7.586 -33.462 1.00 52.00 147 VAL A N 1
ATOM 1198 C CA . VAL A 1 147 ? 13.395 8.412 -32.360 1.00 52.00 147 VAL A CA 1
ATOM 1199 C C . VAL A 1 147 ? 14.191 9.581 -32.935 1.00 52.00 147 VAL A C 1
ATOM 1201 O O . VAL A 1 147 ? 15.274 9.425 -33.500 1.00 52.00 147 VAL A O 1
ATOM 1204 N N . VAL A 1 148 ? 13.615 10.773 -32.806 1.00 41.66 148 VAL A N 1
ATOM 1205 C CA . VAL A 1 148 ? 14.188 12.031 -33.283 1.00 41.66 148 VAL A CA 1
ATOM 1206 C C . VAL A 1 148 ? 15.378 12.412 -32.397 1.00 41.66 148 VAL A C 1
ATOM 1208 O O . VAL A 1 148 ? 15.194 12.921 -31.295 1.00 41.66 148 VAL A O 1
ATOM 1211 N N . ASP A 1 149 ? 16.604 12.244 -32.893 1.00 45.16 149 ASP A N 1
ATOM 1212 C CA . ASP A 1 149 ? 17.662 13.197 -32.555 1.00 45.16 149 ASP A CA 1
ATOM 1213 C C . ASP A 1 149 ? 17.245 14.506 -33.227 1.00 45.16 149 ASP A C 1
ATOM 1215 O O . ASP A 1 149 ? 17.281 14.624 -34.458 1.00 45.16 149 ASP A O 1
ATOM 1219 N N . SER A 1 150 ? 16.793 15.495 -32.456 1.00 35.81 150 SER A N 1
ATOM 1220 C CA . SER A 1 150 ? 16.727 16.857 -32.973 1.00 35.81 150 SER A CA 1
ATOM 1221 C C . SER A 1 150 ? 18.161 17.259 -33.313 1.00 35.81 150 SER A C 1
ATOM 1223 O O . SER A 1 150 ? 18.933 17.650 -32.437 1.00 35.81 150 SER A O 1
ATOM 1225 N N . TYR A 1 151 ? 18.551 17.087 -34.576 1.00 41.53 151 TYR A N 1
ATOM 1226 C CA . TYR A 1 151 ? 19.830 17.563 -35.068 1.00 41.53 151 TYR A CA 1
ATOM 1227 C C . TYR A 1 151 ? 19.869 19.078 -34.866 1.00 41.53 151 TYR A C 1
ATOM 1229 O O . TYR A 1 151 ? 19.142 19.822 -35.522 1.00 41.53 151 TYR A O 1
ATOM 1237 N N . SER A 1 152 ? 20.789 19.492 -33.996 1.00 33.59 152 SER A N 1
ATOM 1238 C CA . SER A 1 152 ? 21.105 20.854 -33.548 1.00 33.59 152 SER A CA 1
ATOM 1239 C C . SER A 1 152 ? 20.390 21.273 -32.255 1.00 33.59 152 SER A C 1
ATOM 1241 O O . SER A 1 152 ? 19.182 21.511 -32.282 1.00 33.59 152 SER A O 1
ATOM 1243 N N . PRO A 1 153 ? 21.115 21.470 -31.130 1.00 34.78 153 PRO A N 1
ATOM 1244 C CA . PRO A 1 153 ? 20.634 22.409 -30.124 1.00 34.78 153 PRO A CA 1
ATOM 1245 C C . PRO A 1 153 ? 20.424 23.759 -30.819 1.00 34.78 153 PRO A C 1
ATOM 1247 O O . PRO A 1 153 ? 21.295 24.218 -31.562 1.00 34.78 153 PRO A O 1
ATOM 1250 N N . THR A 1 154 ? 19.261 24.378 -30.629 1.00 39.41 154 THR A N 1
ATOM 1251 C CA . THR A 1 154 ? 19.089 25.787 -30.990 1.00 39.41 154 THR A CA 1
ATOM 1252 C C . THR A 1 154 ? 20.124 26.591 -30.216 1.00 39.41 154 THR A C 1
ATOM 1254 O O . THR A 1 154 ? 20.194 26.468 -28.990 1.00 39.41 154 THR A O 1
ATOM 1257 N N . CYS A 1 155 ? 20.942 27.338 -30.954 1.00 42.91 155 CYS A N 1
ATOM 1258 C CA . CYS A 1 155 ? 21.897 28.303 -30.425 1.00 42.91 155 CYS A CA 1
ATOM 1259 C C . CYS A 1 155 ? 21.221 29.299 -29.477 1.00 42.91 155 CYS A C 1
ATOM 1261 O O . CYS A 1 155 ? 20.068 29.692 -29.775 1.00 42.91 155 CYS A O 1
#

Sequence (155 aa):
MLNKSIHEKEVRWSWSAEDDTSVQFRYSIDENPLWENPSGNFLRQFTVIESKVGHWYLHIQAKDSAGNLSEIVSSEAIIKSNMFIKNVIMLAGGKASIHNMYWDVTKKITINAYNNFKHLNFDDESIYYMINSHIIDINNDDIADNVVDSYSPTC

Radius of gyration: 28.62 Å; chains: 1; bounding box: 53×39×78 Å